Protein AF-V9G4K0-F1 (afdb_monomer_lite)

Structure (mmCIF, N/CA/C/O backbone):
data_AF-V9G4K0-F1
#
_entry.id   AF-V9G4K0-F1
#
loop_
_atom_site.group_PDB
_atom_site.id
_atom_site.type_symbol
_atom_site.label_atom_id
_atom_site.label_alt_id
_atom_site.label_comp_id
_atom_site.label_asym_id
_atom_site.label_entity_id
_atom_site.label_seq_id
_atom_site.pdbx_PDB_ins_code
_atom_site.Cartn_x
_atom_site.Cartn_y
_atom_site.Cartn_z
_atom_site.occupancy
_atom_site.B_iso_or_equiv
_atom_site.auth_seq_id
_atom_site.auth_comp_id
_atom_site.auth_asym_id
_atom_site.auth_atom_id
_atom_site.pdbx_PDB_model_num
ATOM 1 N N . MET A 1 1 ? -1.835 7.705 0.540 1.00 50.53 1 MET A N 1
ATOM 2 C CA . MET A 1 1 ? -1.507 6.498 1.331 1.00 50.53 1 MET A CA 1
ATOM 3 C C . MET A 1 1 ? -0.478 6.740 2.431 1.00 50.53 1 MET A C 1
ATOM 5 O O . MET A 1 1 ? -0.537 6.027 3.417 1.00 50.53 1 MET A O 1
ATOM 9 N N . GLY A 1 2 ? 0.452 7.703 2.314 1.00 65.56 2 GLY A N 1
ATOM 10 C CA . GLY A 1 2 ? 1.437 7.946 3.380 1.00 65.56 2 GLY A CA 1
ATOM 11 C C . GLY A 1 2 ? 0.798 8.365 4.707 1.00 65.56 2 GLY A C 1
ATOM 12 O O . GLY A 1 2 ? 1.028 7.710 5.714 1.00 65.56 2 GLY A O 1
ATOM 13 N N . LEU A 1 3 ? -0.050 9.402 4.692 1.00 72.81 3 LEU A N 1
ATOM 14 C CA . LEU A 1 3 ? -0.612 9.992 5.911 1.00 72.81 3 LEU A CA 1
ATOM 15 C C . LEU A 1 3 ? -1.407 8.986 6.759 1.00 72.81 3 LEU A C 1
ATOM 17 O O . LEU A 1 3 ? -1.132 8.885 7.942 1.00 72.81 3 LEU A O 1
ATOM 21 N N . ASP A 1 4 ? -2.308 8.194 6.173 1.00 84.94 4 ASP A N 1
ATOM 22 C CA . ASP A 1 4 ? -3.138 7.233 6.925 1.00 84.94 4 ASP A CA 1
ATOM 23 C C . ASP A 1 4 ? -2.299 6.121 7.576 1.00 84.94 4 ASP A C 1
ATOM 25 O O . ASP A 1 4 ? -2.565 5.714 8.704 1.00 84.94 4 ASP A O 1
ATOM 29 N N . ASN A 1 5 ? -1.221 5.686 6.911 1.00 82.88 5 ASN A N 1
ATOM 30 C CA . ASN A 1 5 ? -0.254 4.743 7.482 1.00 82.88 5 ASN A CA 1
ATOM 31 C C . ASN A 1 5 ? 0.578 5.383 8.606 1.00 82.88 5 ASN A C 1
ATOM 33 O O . ASN A 1 5 ? 0.876 4.726 9.602 1.00 82.88 5 ASN A O 1
ATOM 37 N N . VAL A 1 6 ? 0.935 6.667 8.480 1.00 80.88 6 VAL A N 1
ATOM 38 C CA . VAL A 1 6 ? 1.591 7.422 9.562 1.00 80.88 6 VAL A CA 1
ATOM 39 C C . VAL A 1 6 ? 0.634 7.634 10.736 1.00 80.88 6 VAL A C 1
ATOM 41 O O . VAL A 1 6 ? 1.041 7.470 11.883 1.00 80.88 6 VAL A O 1
ATOM 44 N N . ILE A 1 7 ? -0.641 7.928 10.471 1.00 82.88 7 ILE A N 1
ATOM 45 C CA . ILE A 1 7 ? -1.695 8.075 11.482 1.00 82.88 7 ILE A CA 1
ATOM 46 C C . ILE A 1 7 ? -1.950 6.736 12.182 1.00 82.88 7 ILE A C 1
ATOM 48 O O . ILE A 1 7 ? -2.122 6.725 13.396 1.00 82.88 7 ILE A O 1
ATOM 52 N N . ALA A 1 8 ? -1.894 5.605 11.474 1.00 83.62 8 ALA A N 1
ATOM 53 C CA . ALA A 1 8 ? -1.986 4.277 12.082 1.00 83.62 8 ALA A CA 1
ATOM 54 C C . ALA A 1 8 ? -0.824 4.005 13.055 1.00 83.62 8 ALA A C 1
ATOM 56 O O . ALA A 1 8 ? -1.053 3.565 14.183 1.00 83.62 8 ALA A O 1
ATOM 57 N N . VAL A 1 9 ? 0.415 4.333 12.663 1.00 84.12 9 VAL A N 1
ATOM 58 C CA . VAL A 1 9 ? 1.588 4.246 13.555 1.00 84.12 9 VAL A CA 1
ATOM 59 C C . VAL A 1 9 ? 1.444 5.208 14.742 1.00 84.12 9 VAL A C 1
ATOM 61 O O . VAL A 1 9 ? 1.745 4.838 15.878 1.00 84.12 9 VAL A O 1
ATOM 64 N N . ALA A 1 10 ? 0.917 6.413 14.510 1.00 86.12 10 ALA A N 1
ATOM 65 C CA . ALA A 1 10 ? 0.647 7.390 15.560 1.00 86.12 10 ALA A CA 1
ATOM 66 C C . ALA A 1 10 ? -0.433 6.921 16.553 1.00 86.12 10 ALA A C 1
ATOM 68 O O . ALA A 1 10 ? -0.275 7.079 17.765 1.00 86.12 10 ALA A O 1
ATOM 69 N N . GLY A 1 11 ? -1.498 6.293 16.054 1.00 84.12 11 GLY A N 1
ATOM 70 C CA . GLY A 1 11 ? -2.576 5.716 16.856 1.00 84.12 11 GLY A CA 1
ATOM 71 C C . GLY A 1 11 ? -2.118 4.513 17.683 1.00 84.12 11 GLY A C 1
ATOM 72 O O . GLY A 1 11 ? -2.492 4.389 18.851 1.00 84.12 11 GLY A O 1
ATOM 73 N N . ALA A 1 12 ? -1.242 3.669 17.130 1.00 85.19 12 ALA A N 1
ATOM 74 C CA . ALA A 1 12 ? -0.659 2.533 17.846 1.00 85.19 12 ALA A CA 1
ATOM 75 C C . ALA A 1 12 ? 0.221 2.962 19.038 1.00 85.19 12 ALA A C 1
ATOM 77 O O . ALA A 1 12 ? 0.308 2.248 20.037 1.00 85.19 12 ALA A O 1
ATOM 78 N N . ALA A 1 13 ? 0.834 4.146 18.968 1.00 86.00 13 ALA A N 1
ATOM 79 C CA . ALA A 1 13 ? 1.752 4.666 19.980 1.00 86.00 13 ALA A CA 1
ATOM 80 C C . ALA A 1 13 ? 1.080 5.312 21.214 1.00 86.00 13 ALA A C 1
ATOM 82 O O . ALA A 1 13 ? 1.789 5.841 22.072 1.00 86.00 13 ALA A O 1
ATOM 83 N N . LYS A 1 14 ? -0.261 5.290 21.322 1.00 79.81 14 LYS A N 1
ATOM 84 C CA . LYS A 1 14 ? -1.045 5.723 22.504 1.00 79.81 14 LYS A CA 1
ATOM 85 C C . LYS A 1 14 ? -0.543 7.028 23.159 1.00 79.81 14 LYS A C 1
ATOM 87 O O . LYS A 1 14 ? -0.247 7.052 24.350 1.00 79.81 14 LYS A O 1
ATOM 92 N N . HIS A 1 15 ? -0.461 8.114 22.384 1.00 75.25 15 HIS A N 1
ATOM 93 C CA . HIS A 1 15 ? -0.054 9.464 22.831 1.00 75.25 15 HIS A CA 1
ATOM 94 C C . HIS A 1 15 ? 1.447 9.660 23.147 1.00 75.25 15 HIS A C 1
ATOM 96 O O . HIS A 1 15 ? 1.866 10.765 23.488 1.00 75.25 15 HIS A O 1
ATOM 102 N N . ASN A 1 16 ? 2.293 8.638 22.982 1.00 85.25 16 ASN A N 1
ATOM 103 C CA . ASN A 1 16 ? 3.737 8.783 23.149 1.00 85.25 16 ASN A CA 1
ATOM 104 C C . ASN A 1 16 ? 4.401 9.239 21.837 1.00 85.25 16 ASN A C 1
ATOM 106 O O . ASN A 1 16 ? 4.747 8.426 20.977 1.00 85.25 16 ASN A O 1
ATOM 110 N N . ILE A 1 17 ? 4.608 10.553 21.701 1.00 85.81 17 ILE A N 1
ATOM 111 C CA . ILE A 1 17 ? 5.217 11.187 20.516 1.00 85.81 17 ILE A CA 1
ATOM 112 C C . ILE A 1 17 ? 6.602 10.609 20.179 1.00 85.81 17 ILE A C 1
ATOM 114 O O . ILE A 1 17 ? 6.969 10.534 19.003 1.00 85.81 17 ILE A O 1
ATOM 118 N N . LEU A 1 18 ? 7.356 10.143 21.178 1.00 90.31 18 LEU A N 1
ATOM 119 C CA . LEU A 1 18 ? 8.680 9.559 20.971 1.00 90.31 18 LEU A CA 1
ATOM 120 C C . LEU A 1 18 ? 8.596 8.225 20.208 1.00 90.31 18 LEU A C 1
ATOM 122 O O . LEU A 1 18 ? 9.385 7.993 19.293 1.00 90.31 18 LEU A O 1
ATOM 126 N N . LEU A 1 19 ? 7.591 7.393 20.509 1.00 88.44 19 LEU A N 1
ATOM 127 C CA . LEU A 1 19 ? 7.339 6.139 19.787 1.00 88.44 19 LEU A CA 1
ATOM 128 C C . LEU A 1 19 ? 6.863 6.383 18.348 1.00 88.44 19 LEU A C 1
ATOM 130 O O . LEU A 1 19 ? 7.316 5.693 17.435 1.00 88.44 19 LEU A O 1
ATOM 134 N N . VAL A 1 20 ? 6.005 7.387 18.126 1.00 88.50 20 VAL A N 1
ATOM 135 C CA . VAL A 1 20 ? 5.561 7.779 16.773 1.00 88.50 20 VAL A CA 1
ATOM 136 C C . VAL A 1 20 ? 6.741 8.225 15.924 1.00 88.50 20 VAL A C 1
ATOM 138 O O . VAL A 1 20 ? 6.908 7.774 14.792 1.00 88.50 20 VAL A O 1
ATOM 141 N N . THR A 1 21 ? 7.571 9.101 16.490 1.00 89.62 21 THR A N 1
ATOM 142 C CA . THR A 1 21 ? 8.711 9.691 15.787 1.00 89.62 21 THR A CA 1
ATOM 143 C C . THR A 1 21 ? 9.723 8.618 15.414 1.00 89.62 21 THR A C 1
ATOM 145 O O . THR A 1 21 ? 10.126 8.561 14.257 1.00 89.62 21 THR A O 1
ATOM 148 N N . LEU A 1 22 ? 10.077 7.716 16.336 1.00 91.81 22 LEU A N 1
ATOM 149 C CA . LEU A 1 22 ? 10.969 6.591 16.032 1.00 91.81 22 LEU A CA 1
ATOM 150 C C . LEU A 1 22 ? 10.377 5.641 14.985 1.00 91.81 22 LEU A C 1
ATOM 152 O O . LEU A 1 22 ? 11.074 5.261 14.044 1.00 91.81 22 LEU A O 1
ATOM 156 N N . GLY A 1 23 ? 9.095 5.290 15.113 1.00 89.00 23 GLY A N 1
ATOM 157 C CA . GLY A 1 23 ? 8.411 4.423 14.154 1.00 89.00 23 GLY A CA 1
ATOM 158 C C . GLY A 1 23 ? 8.420 5.004 12.740 1.00 89.00 23 GLY A C 1
ATOM 159 O O . GLY A 1 23 ? 8.730 4.298 11.780 1.00 89.00 23 GLY A O 1
ATOM 160 N N . LEU A 1 24 ? 8.156 6.305 12.606 1.00 88.62 24 LEU A N 1
ATOM 161 C CA . LEU A 1 24 ? 8.192 6.995 11.319 1.00 88.62 24 LEU A CA 1
ATOM 162 C C . LEU A 1 24 ? 9.617 7.133 10.771 1.00 88.62 24 LEU A C 1
ATOM 164 O O . LEU A 1 24 ? 9.845 6.863 9.590 1.00 88.62 24 LEU A O 1
ATOM 168 N N . LEU A 1 25 ? 10.566 7.517 11.631 1.00 91.62 25 LEU A N 1
ATOM 169 C CA . LEU A 1 25 ? 11.974 7.711 11.278 1.00 91.62 25 LEU A CA 1
ATOM 170 C C . LEU A 1 25 ? 12.587 6.430 10.703 1.00 91.62 25 LEU A C 1
ATOM 172 O O . LEU A 1 25 ? 13.372 6.501 9.766 1.00 91.62 25 LEU A O 1
ATOM 176 N N . ILE A 1 26 ? 12.212 5.267 11.241 1.00 91.69 26 ILE A N 1
ATOM 177 C CA . ILE A 1 26 ? 12.696 3.963 10.773 1.00 91.69 26 ILE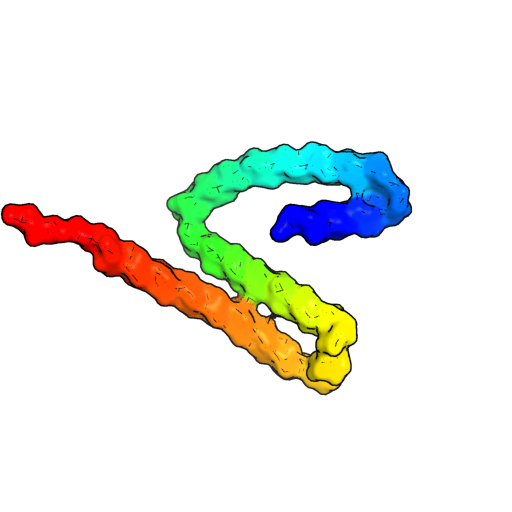 A CA 1
ATOM 178 C C . ILE A 1 26 ? 11.891 3.472 9.559 1.00 91.69 26 ILE A C 1
ATOM 180 O O . ILE A 1 26 ? 12.464 2.916 8.623 1.00 91.69 26 ILE A O 1
ATOM 184 N N . SER A 1 27 ? 10.574 3.693 9.533 1.00 89.44 27 SER A N 1
ATOM 185 C CA . SER A 1 27 ? 9.693 3.202 8.463 1.00 89.44 27 SER A CA 1
ATOM 186 C C . SER A 1 27 ? 9.972 3.856 7.105 1.00 89.44 27 SER A C 1
ATOM 188 O O . SER A 1 27 ? 10.077 3.159 6.093 1.00 89.44 27 SER A O 1
ATOM 190 N N . VAL A 1 28 ? 10.150 5.183 7.060 1.00 90.19 28 VAL A N 1
ATOM 191 C CA . VAL A 1 28 ? 10.323 5.915 5.791 1.00 90.19 28 VAL A CA 1
ATOM 192 C C . VAL A 1 28 ? 11.556 5.439 5.005 1.00 90.19 28 VAL A C 1
ATOM 194 O O . VAL A 1 28 ? 11.390 5.079 3.837 1.00 90.19 28 VAL A O 1
ATOM 197 N N . PRO A 1 29 ? 12.768 5.350 5.590 1.00 90.31 29 PRO A N 1
ATOM 198 C CA . PRO A 1 29 ? 13.942 4.847 4.879 1.00 90.31 29 PRO A CA 1
ATOM 199 C C . PRO A 1 29 ? 13.766 3.412 4.382 1.00 90.31 29 PRO A C 1
ATOM 201 O O . PRO A 1 29 ? 14.121 3.110 3.243 1.00 90.31 29 PRO A O 1
ATOM 204 N N . ILE A 1 30 ? 13.160 2.539 5.197 1.00 92.31 30 ILE A N 1
ATOM 205 C CA . ILE A 1 30 ? 12.892 1.147 4.816 1.00 92.31 30 ILE A CA 1
ATOM 206 C C . ILE A 1 30 ? 11.988 1.088 3.585 1.00 92.31 30 ILE A C 1
ATOM 208 O O . ILE A 1 30 ? 12.286 0.343 2.654 1.00 92.31 30 ILE A O 1
ATOM 212 N N . VAL A 1 31 ? 10.912 1.878 3.537 1.00 89.81 31 VAL A N 1
ATOM 213 C CA . VAL A 1 31 ? 10.002 1.907 2.381 1.00 89.81 31 VAL A CA 1
ATOM 214 C C . VAL A 1 31 ? 10.698 2.482 1.146 1.00 89.81 31 VAL A C 1
ATOM 216 O O . VAL A 1 31 ? 10.566 1.925 0.054 1.00 89.81 31 VAL A O 1
ATOM 219 N N . VAL A 1 32 ? 11.477 3.556 1.305 1.00 90.56 32 VAL A N 1
ATOM 220 C CA . VAL A 1 32 ? 12.211 4.189 0.198 1.00 90.56 32 VAL A CA 1
ATOM 221 C C . VAL A 1 32 ? 13.225 3.214 -0.407 1.00 90.56 32 VAL A C 1
ATOM 223 O O . VAL A 1 32 ? 13.194 2.972 -1.617 1.00 90.56 32 VAL A O 1
ATOM 226 N N . TRP A 1 33 ? 14.068 2.576 0.407 1.00 93.62 33 TRP A N 1
ATOM 227 C CA . TRP A 1 33 ? 15.034 1.586 -0.082 1.00 93.62 33 TRP A CA 1
ATOM 228 C C . TRP A 1 33 ? 14.361 0.298 -0.563 1.00 93.62 33 TRP A C 1
ATOM 230 O O . TRP A 1 33 ? 14.710 -0.226 -1.625 1.00 93.62 33 TRP A O 1
ATOM 240 N N . GLY A 1 34 ? 13.349 -0.176 0.163 1.00 93.38 34 GLY A N 1
ATOM 241 C CA . GLY A 1 34 ? 12.565 -1.361 -0.173 1.00 93.38 34 GLY A CA 1
ATOM 242 C C . GLY A 1 34 ? 11.853 -1.238 -1.518 1.00 93.38 34 GLY A C 1
ATOM 243 O O . GLY A 1 34 ? 11.783 -2.218 -2.259 1.00 93.38 34 GLY A O 1
ATOM 244 N N . SER A 1 35 ? 11.415 -0.033 -1.900 1.00 90.88 35 SER A N 1
ATOM 245 C CA . SER A 1 35 ? 10.805 0.211 -3.212 1.00 90.88 35 SER A CA 1
ATOM 246 C C . SER A 1 35 ? 11.749 -0.138 -4.370 1.00 90.88 35 SER A C 1
ATOM 248 O O . SER A 1 35 ? 11.318 -0.740 -5.350 1.00 90.88 35 SER A O 1
ATOM 250 N N . THR A 1 36 ? 13.054 0.124 -4.231 1.00 92.69 36 THR A N 1
ATOM 251 C CA . THR A 1 36 ? 14.060 -0.224 -5.251 1.00 92.69 36 THR A CA 1
ATOM 252 C C . THR A 1 36 ? 14.167 -1.740 -5.430 1.00 92.69 36 THR A C 1
ATOM 254 O O . THR A 1 36 ? 14.249 -2.237 -6.557 1.00 92.69 36 THR A O 1
ATOM 257 N N . LEU A 1 37 ? 14.137 -2.494 -4.325 1.00 93.50 37 LEU A N 1
ATOM 258 C CA . LEU A 1 37 ? 14.113 -3.957 -4.359 1.00 93.50 37 LEU A CA 1
ATOM 259 C C . LEU A 1 37 ? 12.809 -4.471 -4.982 1.00 93.50 37 LEU A C 1
ATOM 261 O O . LEU A 1 37 ? 12.837 -5.362 -5.831 1.00 93.50 37 LEU A O 1
ATOM 265 N N . PHE A 1 38 ? 11.679 -3.872 -4.609 1.00 91.88 38 PHE A N 1
ATOM 266 C CA . PHE A 1 38 ? 10.363 -4.232 -5.127 1.00 91.88 38 PHE A CA 1
ATOM 267 C C . PHE A 1 38 ? 10.245 -3.988 -6.639 1.00 91.88 38 PHE A C 1
ATOM 269 O O . PHE A 1 38 ? 9.734 -4.842 -7.360 1.00 91.88 38 PHE A O 1
ATOM 276 N N . ILE A 1 39 ? 10.799 -2.883 -7.148 1.00 93.31 39 ILE A N 1
ATOM 277 C CA . ILE A 1 39 ? 10.861 -2.589 -8.588 1.00 93.31 39 ILE A CA 1
ATOM 278 C C . ILE A 1 39 ? 11.664 -3.665 -9.326 1.00 93.31 39 ILE A C 1
ATOM 280 O O . ILE A 1 39 ? 11.207 -4.183 -10.346 1.00 93.31 39 ILE A O 1
ATOM 284 N N . LYS A 1 40 ? 12.834 -4.059 -8.801 1.00 93.44 40 LYS A N 1
ATOM 285 C CA . LYS A 1 40 ? 13.624 -5.158 -9.388 1.00 93.44 40 LYS A CA 1
ATOM 286 C C . LYS A 1 40 ? 12.836 -6.469 -9.414 1.00 93.44 40 LYS A C 1
ATOM 288 O O . LYS A 1 40 ? 12.914 -7.207 -10.396 1.00 93.44 40 LYS A O 1
ATOM 293 N N . LEU A 1 41 ? 12.066 -6.744 -8.362 1.00 93.69 41 LEU A N 1
ATOM 294 C CA . LEU A 1 41 ? 11.243 -7.945 -8.268 1.00 93.69 41 LEU A CA 1
ATOM 295 C C . LEU A 1 41 ? 10.098 -7.936 -9.287 1.00 93.69 41 LEU A C 1
ATOM 297 O O . LEU A 1 41 ? 9.911 -8.928 -9.986 1.00 93.69 41 LEU A O 1
ATOM 301 N N . ILE A 1 42 ? 9.391 -6.813 -9.430 1.00 93.56 42 ILE A N 1
ATOM 302 C CA . ILE A 1 42 ? 8.341 -6.633 -10.441 1.00 93.56 42 ILE A CA 1
ATOM 303 C C . ILE A 1 42 ? 8.891 -6.800 -11.859 1.00 93.56 42 ILE A C 1
ATOM 305 O O . ILE A 1 42 ? 8.254 -7.455 -12.682 1.00 93.56 42 ILE A O 1
ATOM 309 N N . ASN A 1 43 ? 10.077 -6.256 -12.143 1.00 92.12 43 ASN A N 1
ATOM 310 C CA . ASN A 1 43 ? 10.697 -6.389 -13.462 1.00 92.12 43 ASN A CA 1
ATOM 311 C C . ASN A 1 43 ? 10.998 -7.853 -13.807 1.00 92.12 43 ASN A C 1
ATOM 313 O O . ASN A 1 43 ? 10.901 -8.244 -14.968 1.00 92.12 43 ASN A O 1
ATOM 317 N N . ARG A 1 44 ? 11.336 -8.675 -12.805 1.00 93.06 44 ARG A N 1
ATOM 318 C CA . ARG A 1 44 ? 11.575 -10.111 -12.997 1.00 93.06 44 ARG A CA 1
ATOM 319 C C . ARG A 1 44 ? 10.287 -10.939 -12.998 1.00 93.06 44 ARG A C 1
ATOM 321 O O . ARG A 1 44 ? 10.203 -11.927 -13.722 1.00 93.06 44 ARG A O 1
ATOM 328 N N . PHE A 1 45 ? 9.291 -10.541 -12.212 1.00 94.69 45 PHE A N 1
ATOM 329 C CA . PHE A 1 45 ? 8.030 -11.256 -12.017 1.00 94.69 45 PHE A CA 1
ATOM 330 C C . PHE A 1 45 ? 6.831 -10.299 -12.137 1.00 94.69 45 PHE A C 1
ATOM 332 O O . PHE A 1 45 ? 6.207 -9.936 -11.136 1.00 94.69 45 PHE A O 1
ATOM 339 N N . PRO A 1 46 ? 6.446 -9.910 -13.364 1.00 87.38 46 PRO A N 1
ATOM 340 C CA . PRO A 1 46 ? 5.393 -8.916 -13.586 1.00 87.38 46 PRO A CA 1
ATOM 341 C C . PRO A 1 46 ? 4.002 -9.378 -13.126 1.00 87.38 46 PRO A C 1
ATOM 343 O O . PRO A 1 46 ? 3.116 -8.551 -12.915 1.00 87.38 46 PRO A O 1
ATOM 346 N N . TRP A 1 47 ? 3.793 -10.684 -12.926 1.00 89.56 47 TRP A N 1
ATOM 347 C CA . TRP A 1 47 ? 2.538 -11.218 -12.391 1.00 89.56 47 TRP A CA 1
ATOM 348 C C . TRP A 1 47 ? 2.246 -10.733 -10.957 1.00 89.56 47 TRP A C 1
ATOM 350 O O . TRP A 1 47 ? 1.080 -10.632 -10.573 1.00 89.56 47 TRP A O 1
ATOM 360 N N . ILE A 1 48 ? 3.280 -10.345 -10.197 1.00 91.88 48 ILE A N 1
ATOM 361 C CA . ILE A 1 48 ? 3.154 -9.808 -8.833 1.00 91.88 48 ILE A CA 1
ATOM 362 C C . ILE A 1 48 ? 2.311 -8.528 -8.809 1.00 91.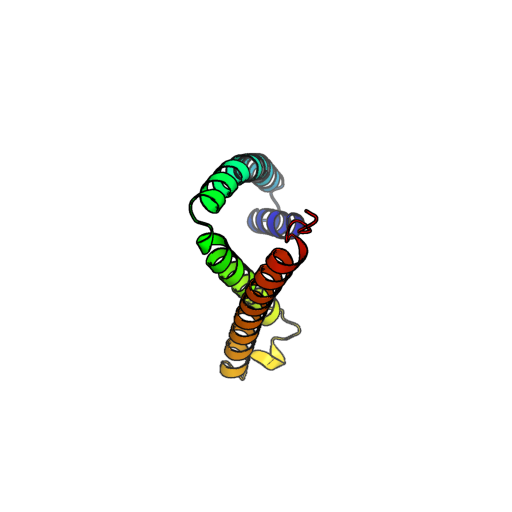88 48 ILE A C 1
ATOM 364 O O . ILE A 1 48 ? 1.620 -8.281 -7.825 1.00 91.88 48 ILE A O 1
ATOM 368 N N . ILE A 1 49 ? 2.286 -7.739 -9.891 1.00 90.94 49 ILE A N 1
ATOM 369 C CA . ILE A 1 49 ? 1.447 -6.532 -9.975 1.00 90.94 49 ILE A CA 1
ATOM 370 C C . ILE A 1 49 ? -0.042 -6.887 -9.854 1.00 90.94 49 ILE A C 1
ATOM 372 O O . ILE A 1 49 ? -0.799 -6.171 -9.197 1.00 90.94 49 ILE A O 1
ATOM 376 N N . TYR A 1 50 ? -0.478 -7.998 -10.453 1.00 90.94 50 TYR A N 1
ATOM 377 C CA . TYR A 1 50 ? -1.877 -8.428 -10.374 1.00 90.94 50 TYR A CA 1
ATOM 378 C C . TYR A 1 50 ? -2.239 -8.874 -8.958 1.00 90.94 50 TYR A C 1
ATOM 380 O O . TYR A 1 50 ? -3.278 -8.485 -8.438 1.00 90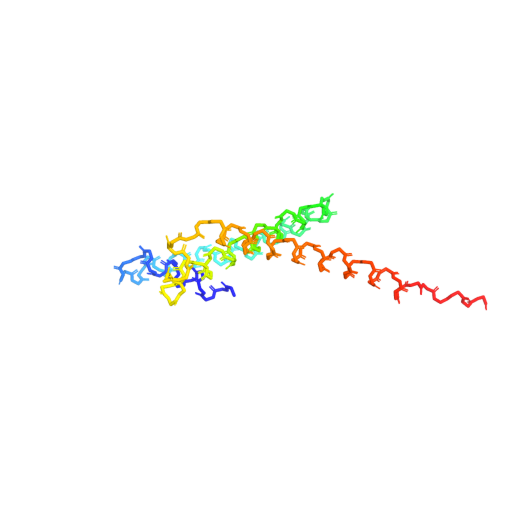.94 50 TYR A O 1
ATOM 388 N N . VAL A 1 51 ? -1.351 -9.614 -8.294 1.00 94.00 51 VAL A N 1
ATOM 389 C CA . VAL A 1 51 ? -1.572 -10.026 -6.900 1.00 94.00 51 VAL A CA 1
ATOM 390 C C . VAL A 1 51 ? -1.553 -8.819 -5.963 1.00 94.00 51 VAL A C 1
ATOM 392 O O . VAL A 1 51 ? -2.463 -8.653 -5.158 1.00 94.00 51 VAL A O 1
ATOM 395 N N . GLY A 1 52 ? -0.567 -7.932 -6.107 1.00 93.44 52 GLY A N 1
ATOM 396 C CA . GLY A 1 52 ? -0.460 -6.718 -5.301 1.00 93.44 52 GLY A CA 1
ATOM 397 C C . GLY A 1 52 ? -1.673 -5.803 -5.458 1.00 93.44 52 GLY A C 1
ATOM 398 O O . GLY A 1 52 ? -2.210 -5.322 -4.466 1.00 93.44 52 GLY A O 1
ATOM 399 N N . SER A 1 53 ? -2.164 -5.608 -6.685 1.00 93.31 53 SER A N 1
ATOM 400 C CA . SER A 1 53 ? -3.377 -4.815 -6.926 1.00 93.31 53 SER A CA 1
ATOM 401 C C . SER A 1 53 ? -4.644 -5.473 -6.378 1.00 93.31 53 SER A C 1
ATOM 403 O O . SER A 1 53 ? -5.488 -4.759 -5.842 1.00 93.31 53 SER A O 1
ATOM 405 N N . ALA A 1 54 ? -4.763 -6.805 -6.426 1.00 94.06 54 ALA A N 1
ATOM 406 C CA . ALA A 1 54 ? -5.870 -7.517 -5.787 1.00 94.06 54 ALA A CA 1
ATOM 407 C C . ALA A 1 54 ? -5.869 -7.324 -4.262 1.00 94.06 54 ALA A C 1
ATOM 409 O O . ALA A 1 54 ? -6.911 -7.021 -3.686 1.00 94.06 54 ALA A O 1
ATOM 410 N N . VAL A 1 55 ? -4.701 -7.430 -3.618 1.00 94.75 55 VAL A N 1
ATOM 411 C CA . VAL A 1 55 ? -4.557 -7.186 -2.173 1.00 94.75 55 VAL A CA 1
ATOM 412 C C . VAL A 1 55 ? -4.890 -5.732 -1.829 1.00 94.75 55 VAL A C 1
ATOM 414 O O . VAL A 1 55 ? -5.654 -5.493 -0.902 1.00 94.75 55 VAL A O 1
ATOM 417 N N . LEU A 1 56 ? -4.395 -4.757 -2.599 1.00 92.94 56 LEU A N 1
ATOM 418 C CA . LEU A 1 56 ? -4.716 -3.340 -2.382 1.00 92.94 56 LEU A CA 1
ATOM 419 C C . LEU A 1 56 ? -6.214 -3.047 -2.554 1.00 92.94 56 LEU A C 1
ATOM 421 O O . LEU A 1 56 ? -6.785 -2.304 -1.757 1.00 92.94 56 LEU A O 1
ATOM 425 N N . ALA A 1 57 ? -6.855 -3.639 -3.566 1.00 94.69 57 ALA A N 1
ATOM 426 C CA . ALA A 1 57 ? -8.294 -3.521 -3.790 1.00 94.69 57 ALA A CA 1
ATOM 427 C C . ALA A 1 57 ? -9.095 -4.136 -2.634 1.00 94.69 57 ALA A C 1
ATOM 429 O O . ALA A 1 57 ? -10.042 -3.515 -2.149 1.00 94.69 57 ALA A O 1
ATOM 430 N N . TYR A 1 58 ? -8.675 -5.309 -2.147 1.00 94.12 58 TYR A N 1
ATOM 431 C CA . TYR A 1 58 ? -9.252 -5.938 -0.962 1.00 94.12 58 TYR A CA 1
ATOM 432 C C . TYR A 1 58 ? -9.148 -5.016 0.254 1.00 94.12 58 TYR A C 1
ATOM 434 O O . TYR A 1 58 ? -10.175 -4.682 0.837 1.00 94.12 58 TYR A O 1
ATOM 442 N N . THR A 1 59 ? -7.949 -4.533 0.590 1.00 91.31 59 THR A N 1
ATOM 443 C CA . THR A 1 59 ? -7.742 -3.650 1.748 1.00 91.31 59 THR A CA 1
ATOM 444 C C . THR A 1 59 ? -8.598 -2.390 1.651 1.00 91.31 59 THR A C 1
ATOM 446 O O . THR A 1 59 ? -9.288 -2.055 2.609 1.00 91.31 59 THR A O 1
ATOM 449 N N . ALA A 1 60 ? -8.623 -1.728 0.490 1.00 91.69 60 ALA A N 1
ATOM 450 C CA . ALA A 1 60 ? -9.433 -0.528 0.286 1.00 91.69 60 ALA A CA 1
ATOM 451 C C . ALA A 1 60 ? -10.935 -0.808 0.458 1.00 91.69 60 ALA A C 1
ATOM 453 O O . ALA A 1 60 ? -11.622 -0.083 1.171 1.00 91.69 60 ALA A O 1
ATOM 454 N N . SER A 1 61 ? -11.444 -1.882 -0.152 1.00 90.75 61 SER A N 1
ATOM 455 C CA . SER A 1 61 ? -12.851 -2.269 0.002 1.00 90.75 61 SER A CA 1
ATOM 456 C C . SER A 1 61 ? -13.196 -2.684 1.436 1.00 90.75 61 SER A C 1
ATOM 458 O O . SER A 1 61 ? -14.263 -2.313 1.916 1.00 90.75 61 SER A O 1
ATOM 460 N N . SER A 1 62 ? -12.289 -3.359 2.155 1.00 86.88 62 SER A N 1
ATOM 461 C CA . SER A 1 62 ? -12.483 -3.712 3.569 1.00 86.88 62 SER A CA 1
ATOM 462 C C . SER A 1 62 ? -12.597 -2.458 4.430 1.00 86.88 62 SER A C 1
ATOM 464 O O . SER A 1 62 ? -13.557 -2.345 5.187 1.00 86.88 62 SER A O 1
ATOM 466 N N . MET A 1 63 ? -11.701 -1.479 4.236 1.00 87.81 63 MET A N 1
ATOM 467 C CA . MET A 1 63 ? -11.741 -0.196 4.951 1.00 87.81 63 MET A CA 1
ATOM 468 C C . MET A 1 63 ? -13.062 0.548 4.720 1.00 87.81 63 MET A C 1
ATOM 470 O O . MET A 1 63 ? -13.661 1.021 5.677 1.00 87.81 63 MET A O 1
ATOM 474 N N . ILE A 1 64 ? -13.571 0.565 3.481 1.00 86.94 64 ILE A N 1
ATOM 475 C CA . ILE A 1 64 ? -14.876 1.169 3.160 1.00 86.94 64 ILE A CA 1
ATOM 476 C C . ILE A 1 64 ? -16.021 0.430 3.869 1.00 86.94 64 ILE A C 1
ATOM 478 O O . ILE A 1 64 ? -16.927 1.057 4.412 1.00 86.94 64 ILE A O 1
ATOM 482 N N . THR A 1 65 ? -16.000 -0.907 3.873 1.00 83.50 65 THR A N 1
ATOM 483 C CA . THR A 1 65 ? -17.074 -1.708 4.493 1.00 83.50 65 THR A CA 1
ATOM 484 C C . THR A 1 65 ? -17.050 -1.700 6.022 1.00 83.50 65 THR A C 1
ATOM 486 O O . THR A 1 65 ? -18.055 -2.032 6.644 1.00 83.50 65 THR A O 1
ATOM 489 N N . GLU A 1 66 ? -15.912 -1.365 6.629 1.00 80.00 66 GLU A N 1
ATOM 490 C CA . GLU A 1 66 ? -15.727 -1.261 8.084 1.00 80.00 66 GLU A CA 1
ATOM 491 C C . GLU A 1 66 ? -16.026 0.147 8.620 1.00 80.00 66 GLU A C 1
ATOM 493 O O . GLU A 1 66 ? -16.089 0.365 9.832 1.00 80.00 66 GLU A O 1
ATOM 498 N N . GLU A 1 67 ? -16.247 1.111 7.730 1.00 83.12 67 GLU A N 1
ATOM 499 C CA . GLU A 1 67 ? -16.577 2.479 8.089 1.00 83.12 67 GLU A CA 1
ATOM 500 C C . GLU A 1 67 ? -17.966 2.545 8.755 1.00 83.12 67 GLU A C 1
ATOM 502 O O . GLU A 1 67 ? -18.983 2.139 8.185 1.00 83.12 67 GLU A O 1
ATOM 507 N N . LYS A 1 68 ? -18.032 3.098 9.976 1.00 66.19 68 LYS A N 1
ATOM 508 C CA . LYS A 1 68 ? -19.243 3.117 10.828 1.00 66.19 68 LYS A CA 1
ATOM 509 C C . LYS A 1 68 ? -20.485 3.723 10.165 1.00 66.19 68 LYS A C 1
ATOM 511 O O . LYS A 1 68 ? -21.599 3.388 10.549 1.00 66.19 68 LYS A O 1
ATOM 516 N N . HIS A 1 69 ? -20.307 4.604 9.183 1.00 64.62 69 HIS A N 1
ATOM 517 C CA . HIS A 1 69 ? -21.410 5.206 8.427 1.00 64.62 69 HIS A CA 1
ATOM 518 C C . HIS A 1 69 ? -22.139 4.201 7.519 1.00 64.62 69 HIS A C 1
ATOM 520 O O . HIS A 1 69 ? -23.319 4.380 7.227 1.00 64.62 69 HIS A O 1
ATOM 526 N N . PHE A 1 70 ? -21.460 3.129 7.109 1.00 63.91 70 PHE A N 1
ATOM 527 C CA . PHE A 1 70 ? -22.018 2.064 6.278 1.00 63.91 70 PHE A CA 1
ATOM 528 C C . PHE A 1 70 ? -22.355 0.796 7.075 1.00 63.91 70 PHE A C 1
ATOM 530 O O . PHE A 1 70 ? -22.966 -0.123 6.529 1.00 63.91 70 PHE A O 1
ATOM 537 N N . ALA A 1 71 ? -22.032 0.761 8.373 1.00 60.25 71 ALA A N 1
ATOM 538 C CA . ALA A 1 71 ? -22.279 -0.381 9.251 1.00 60.25 71 ALA A CA 1
ATOM 539 C C . ALA A 1 71 ? -23.750 -0.845 9.219 1.00 60.25 71 ALA A C 1
ATOM 541 O O . ALA A 1 71 ? -24.009 -2.033 9.062 1.00 60.25 71 ALA A O 1
ATOM 542 N N . GLY A 1 72 ? -24.718 0.081 9.198 1.00 63.25 72 GLY A N 1
ATOM 543 C CA . GLY A 1 72 ? -26.147 -0.261 9.129 1.00 63.25 72 GLY A CA 1
ATOM 544 C C . GLY A 1 72 ? -26.601 -0.976 7.844 1.00 63.25 72 GLY A C 1
ATOM 545 O O . GLY A 1 72 ? -27.601 -1.687 7.873 1.00 63.25 72 GLY A O 1
ATOM 546 N N . TYR A 1 73 ? -25.873 -0.838 6.728 1.00 64.38 73 TYR A N 1
ATOM 547 C CA . TYR A 1 73 ? -26.165 -1.543 5.468 1.00 64.38 73 TYR A CA 1
ATOM 548 C C . TYR A 1 73 ? -25.452 -2.902 5.362 1.00 64.38 73 TYR A C 1
ATOM 550 O O . TYR A 1 73 ? -25.927 -3.791 4.653 1.00 64.38 73 TYR A O 1
ATOM 558 N N . PHE A 1 74 ? -24.320 -3.078 6.056 1.00 63.56 74 PHE A N 1
ATOM 559 C CA . PHE A 1 74 ? -23.470 -4.271 5.946 1.00 63.56 74 PHE A CA 1
ATOM 560 C C . PHE A 1 74 ? -23.577 -5.242 7.132 1.00 63.56 74 PHE A C 1
ATOM 562 O O . PHE A 1 74 ? -23.306 -6.429 6.948 1.00 63.56 74 PHE A O 1
ATOM 569 N N . GLU A 1 75 ? -24.002 -4.796 8.319 1.00 61.50 75 GLU A N 1
ATOM 570 C CA . GLU A 1 75 ? -24.082 -5.636 9.528 1.00 61.50 75 GLU A CA 1
ATOM 571 C C . GLU A 1 75 ? -25.132 -6.758 9.424 1.00 61.50 75 GLU A C 1
ATOM 573 O O . GLU A 1 75 ? -24.937 -7.829 9.993 1.00 61.50 75 GLU A O 1
ATOM 578 N N . GLY A 1 76 ? -26.208 -6.567 8.649 1.00 66.00 76 GLY A N 1
ATOM 579 C CA . GLY A 1 76 ? -27.257 -7.582 8.451 1.00 66.00 76 GLY A CA 1
ATOM 580 C C . GLY A 1 76 ? -27.049 -8.519 7.253 1.00 66.00 76 GLY A C 1
ATOM 581 O O . GLY A 1 76 ? -27.690 -9.568 7.166 1.00 66.00 76 GLY A O 1
ATOM 582 N N . HIS A 1 77 ? -26.160 -8.174 6.316 1.00 70.75 77 HIS A N 1
ATOM 583 C CA . HIS A 1 77 ? -26.046 -8.856 5.025 1.00 70.75 77 HIS A CA 1
ATOM 584 C C . HIS A 1 77 ? -24.586 -9.125 4.643 1.00 70.75 77 HIS A C 1
ATOM 586 O O . HIS A 1 77 ? -24.027 -8.509 3.734 1.00 70.75 77 HIS A O 1
ATOM 592 N N . LEU A 1 78 ? -23.994 -10.133 5.295 1.00 76.88 78 LEU A N 1
ATOM 593 C CA . LEU A 1 78 ? -22.653 -10.659 4.995 1.00 76.88 78 LEU A CA 1
ATOM 594 C C . LEU A 1 78 ? -22.435 -10.903 3.489 1.00 76.88 78 LEU A C 1
ATOM 596 O O . LEU A 1 78 ? -21.366 -10.604 2.963 1.00 76.88 78 LEU A O 1
ATOM 600 N N . ILE A 1 79 ? -23.465 -11.376 2.777 1.00 82.75 79 ILE A N 1
ATOM 601 C CA . ILE A 1 79 ? -23.420 -11.611 1.327 1.00 82.75 79 ILE A CA 1
ATOM 602 C C . ILE A 1 79 ? -23.104 -10.322 0.555 1.00 82.75 79 ILE A C 1
ATOM 604 O O . ILE A 1 79 ? -22.255 -10.345 -0.331 1.00 82.75 79 ILE A O 1
ATOM 608 N N . ILE A 1 80 ? -23.741 -9.199 0.900 1.00 82.88 80 ILE A N 1
ATOM 609 C CA . ILE A 1 80 ? -23.562 -7.914 0.204 1.00 82.88 80 ILE A CA 1
ATOM 610 C C . ILE A 1 80 ? -22.150 -7.374 0.442 1.00 82.88 80 ILE A C 1
ATOM 612 O O . ILE A 1 80 ? -21.516 -6.887 -0.495 1.00 82.88 80 ILE A O 1
ATOM 616 N N . LYS A 1 81 ? -21.620 -7.534 1.663 1.00 82.88 81 LYS A N 1
ATOM 617 C CA . LYS A 1 81 ? -20.235 -7.169 1.997 1.00 82.88 81 LYS A CA 1
ATOM 618 C C . LYS A 1 81 ? -19.234 -7.912 1.109 1.00 82.88 81 LYS A C 1
ATOM 620 O O . LYS A 1 81 ? -18.400 -7.282 0.460 1.00 82.88 81 LYS A O 1
ATOM 625 N N . TYR A 1 82 ? -19.332 -9.240 1.037 1.00 87.00 82 TYR A N 1
ATOM 626 C CA . TYR A 1 82 ? -18.412 -10.037 0.221 1.00 87.00 82 TYR A CA 1
ATOM 627 C C . TYR A 1 82 ? -18.599 -9.807 -1.282 1.00 87.00 82 TYR A C 1
ATOM 629 O O . TYR A 1 82 ? -17.605 -9.758 -2.006 1.00 87.00 82 TYR A O 1
ATOM 637 N N . LEU A 1 83 ? -19.836 -9.603 -1.754 1.00 89.44 83 LEU A N 1
ATOM 638 C CA . LEU A 1 83 ? -20.108 -9.249 -3.151 1.00 89.44 83 LEU A CA 1
ATOM 639 C C . LEU A 1 83 ? -19.468 -7.917 -3.536 1.00 89.44 83 LEU A C 1
ATOM 641 O O . LEU A 1 83 ? -18.869 -7.826 -4.603 1.00 89.44 83 LEU A O 1
ATOM 645 N N . PHE A 1 84 ? -19.559 -6.905 -2.673 1.00 89.44 84 PHE A N 1
ATOM 646 C CA . PHE A 1 84 ? -18.940 -5.604 -2.912 1.00 89.44 84 PHE A CA 1
ATOM 647 C C . PHE A 1 84 ? -17.414 -5.716 -2.997 1.00 89.44 84 PHE A C 1
ATOM 649 O O . PHE A 1 84 ? -16.818 -5.257 -3.970 1.00 89.44 84 PHE A O 1
ATOM 656 N N . ILE A 1 85 ? -16.785 -6.394 -2.031 1.00 90.19 85 ILE A N 1
ATOM 657 C CA . ILE A 1 85 ? -15.334 -6.639 -2.029 1.00 90.19 85 ILE A CA 1
ATOM 658 C C . ILE A 1 85 ? -14.910 -7.375 -3.309 1.00 90.19 85 ILE A C 1
ATOM 660 O O . ILE A 1 85 ? -13.984 -6.945 -4.001 1.00 90.19 85 ILE A O 1
ATOM 664 N N . ALA A 1 86 ? -15.616 -8.450 -3.670 1.00 92.19 86 ALA A N 1
ATOM 665 C CA . ALA A 1 86 ? -15.338 -9.211 -4.884 1.00 92.19 86 ALA A CA 1
ATOM 666 C C . ALA A 1 86 ? -15.507 -8.355 -6.150 1.00 92.19 86 ALA A C 1
ATOM 668 O O . ALA A 1 86 ? -14.647 -8.387 -7.030 1.00 92.19 86 ALA A O 1
ATOM 669 N N . ALA A 1 87 ? -16.566 -7.544 -6.226 1.00 94.44 87 ALA A N 1
ATOM 670 C CA . ALA A 1 87 ? -16.811 -6.642 -7.346 1.00 94.44 87 ALA A CA 1
ATOM 671 C C . ALA A 1 87 ? -15.697 -5.594 -7.495 1.00 94.44 87 ALA A C 1
ATOM 673 O O . ALA A 1 87 ? -15.242 -5.349 -8.613 1.00 94.44 87 ALA A O 1
ATOM 674 N N . VAL A 1 88 ? -15.206 -5.024 -6.389 1.00 94.06 88 VAL A N 1
ATOM 675 C 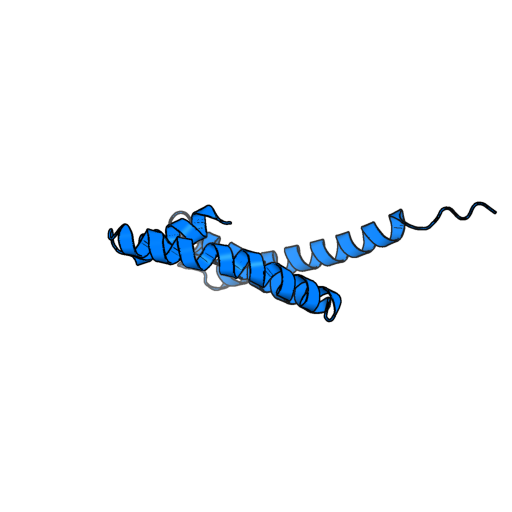CA . VAL A 1 88 ? -14.090 -4.064 -6.402 1.00 94.06 88 VAL A CA 1
ATOM 676 C C . VAL A 1 88 ? -12.803 -4.730 -6.891 1.00 94.06 88 VAL A C 1
ATOM 678 O O . VAL A 1 88 ? -1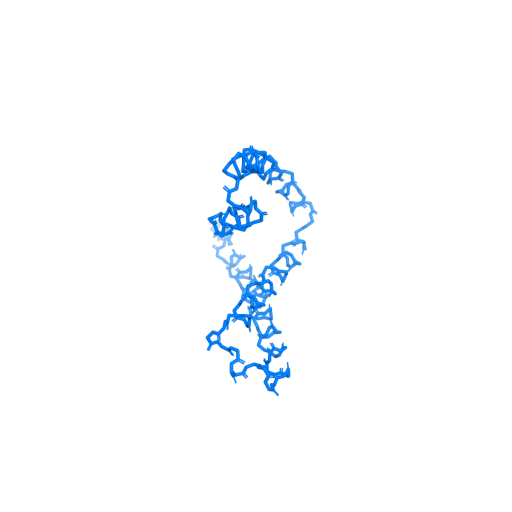2.145 -4.196 -7.784 1.00 94.06 88 VAL A O 1
ATOM 681 N N . ILE A 1 89 ? -12.461 -5.915 -6.376 1.00 94.06 89 ILE A N 1
ATOM 682 C CA . ILE A 1 89 ? -11.265 -6.657 -6.812 1.00 94.06 89 ILE A CA 1
ATOM 683 C C . ILE A 1 89 ? -11.347 -6.983 -8.308 1.00 94.06 89 ILE A C 1
ATOM 685 O O . ILE A 1 89 ? -10.410 -6.694 -9.056 1.00 94.06 89 ILE A O 1
ATOM 689 N N . VAL A 1 90 ? -12.473 -7.539 -8.766 1.00 94.00 90 VAL A N 1
ATOM 690 C CA . VAL A 1 90 ? -12.686 -7.871 -10.183 1.00 94.00 90 VAL A CA 1
ATOM 691 C C . VAL A 1 90 ? -12.628 -6.614 -11.045 1.00 94.00 90 VAL A C 1
ATOM 693 O O . VAL A 1 90 ? -11.971 -6.631 -12.085 1.00 94.00 90 VAL A O 1
ATOM 696 N N . GLY A 1 91 ? -13.243 -5.512 -10.613 1.00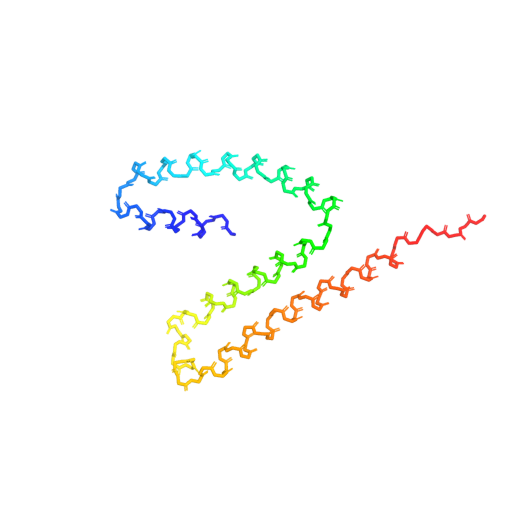 94.12 91 GLY A N 1
ATOM 697 C CA . GLY A 1 91 ? -13.209 -4.232 -11.317 1.00 94.12 91 GLY A CA 1
ATOM 698 C C . GLY A 1 91 ? -11.787 -3.696 -11.486 1.00 94.12 91 GLY A C 1
ATOM 699 O O . GLY A 1 91 ? -11.391 -3.341 -12.598 1.00 94.12 91 GLY A O 1
ATOM 700 N N . VAL A 1 92 ? -10.983 -3.715 -10.417 1.00 93.75 92 VAL A N 1
ATOM 701 C CA . VAL A 1 92 ? -9.579 -3.268 -10.442 1.00 93.75 92 VAL A CA 1
ATOM 702 C C . VAL A 1 92 ? -8.730 -4.149 -11.361 1.00 93.75 92 VAL A C 1
ATOM 704 O O . VAL A 1 92 ? -7.994 -3.626 -12.203 1.00 93.75 92 VAL A O 1
ATOM 707 N N . LEU A 1 93 ? -8.855 -5.475 -11.260 1.00 92.19 93 LEU A N 1
ATOM 708 C CA . LEU A 1 93 ? -8.111 -6.407 -12.113 1.00 92.19 93 LEU A CA 1
ATOM 709 C C . LEU A 1 93 ? -8.512 -6.281 -13.590 1.00 92.19 93 LEU A C 1
ATOM 711 O O . LEU A 1 93 ? -7.642 -6.246 -14.466 1.00 92.19 93 LEU A O 1
ATOM 715 N N . SER A 1 94 ? -9.812 -6.148 -13.867 1.00 91.00 94 SER A N 1
ATOM 716 C CA . SER A 1 94 ? -10.350 -5.963 -15.220 1.00 91.00 94 SER A CA 1
ATOM 717 C C . SER A 1 94 ? -9.838 -4.665 -15.838 1.00 91.00 94 SER A C 1
ATOM 719 O O . SER A 1 94 ? -9.299 -4.679 -16.947 1.00 91.00 94 SER A O 1
ATOM 721 N N . ALA A 1 95 ? -9.920 -3.553 -15.101 1.00 89.56 95 ALA A N 1
ATOM 722 C CA . ALA A 1 95 ? -9.401 -2.257 -15.530 1.00 89.56 95 ALA A CA 1
ATOM 723 C C . ALA A 1 95 ? -7.885 -2.306 -15.792 1.00 89.56 95 ALA A C 1
ATOM 725 O O . ALA A 1 95 ? -7.413 -1.791 -16.810 1.00 89.56 95 ALA A O 1
ATOM 726 N N . GLY A 1 96 ? -7.124 -2.983 -14.925 1.00 86.50 96 GLY A N 1
ATOM 727 C CA . GLY A 1 96 ? -5.689 -3.206 -15.112 1.00 86.50 96 GLY A CA 1
ATOM 728 C C . GLY A 1 96 ? -5.372 -3.989 -16.390 1.00 86.50 96 GLY A C 1
ATOM 729 O O . GLY A 1 96 ? -4.466 -3.621 -17.144 1.00 86.50 96 GLY A O 1
ATOM 730 N N . HIS A 1 97 ? -6.151 -5.031 -16.688 1.00 84.56 97 HIS A N 1
ATOM 731 C CA . HIS A 1 97 ? -5.974 -5.847 -17.889 1.00 84.56 97 HIS A CA 1
ATOM 732 C C . HIS A 1 97 ? -6.367 -5.103 -19.182 1.00 84.56 97 HIS A C 1
ATOM 734 O O . HIS A 1 97 ? -5.655 -5.181 -20.187 1.00 84.56 97 HIS A O 1
ATOM 740 N N . LEU A 1 98 ? -7.460 -4.334 -19.154 1.00 84.19 98 LEU A N 1
ATOM 741 C CA . LEU A 1 98 ? -7.927 -3.502 -20.273 1.00 84.19 98 LEU A CA 1
ATOM 742 C C . LEU A 1 98 ? -6.923 -2.387 -20.605 1.00 84.19 98 LEU A C 1
ATOM 744 O O . LEU A 1 98 ? -6.554 -2.204 -21.767 1.00 84.19 98 LEU A O 1
ATOM 748 N N . LYS A 1 99 ? -6.396 -1.696 -19.587 1.00 78.88 99 LYS A N 1
ATOM 749 C CA . LYS A 1 99 ? -5.399 -0.628 -19.768 1.00 78.88 99 LYS A CA 1
ATOM 750 C C . LYS A 1 99 ? -4.069 -1.161 -20.305 1.00 78.88 99 LYS A C 1
ATOM 752 O O . LYS A 1 99 ? -3.438 -0.509 -21.138 1.00 78.88 99 LYS A O 1
ATOM 757 N N . LYS A 1 100 ? -3.667 -2.371 -19.892 1.00 75.69 100 LYS A N 1
ATOM 758 C CA . LYS A 1 100 ? -2.496 -3.060 -20.456 1.00 75.69 100 LYS A CA 1
ATOM 759 C C . LYS A 1 100 ? -2.651 -3.303 -21.961 1.00 75.69 100 LYS A C 1
ATOM 761 O O . LYS A 1 100 ? -1.702 -3.065 -22.699 1.00 75.69 100 LYS A O 1
ATOM 766 N N . ARG A 1 101 ? -3.838 -3.717 -22.426 1.00 65.12 101 ARG A N 1
ATOM 767 C CA . ARG A 1 101 ? -4.125 -3.890 -23.865 1.00 65.12 101 ARG A CA 1
ATOM 768 C C . ARG A 1 101 ? -4.087 -2.570 -24.640 1.00 65.12 101 ARG A C 1
ATOM 770 O O . ARG A 1 101 ? -3.553 -2.526 -25.746 1.00 65.12 101 ARG A O 1
ATOM 777 N N . TRP A 1 102 ? -4.594 -1.487 -24.056 1.00 59.75 102 TRP A N 1
ATOM 778 C CA . TRP A 1 102 ? -4.617 -0.181 -24.723 1.00 59.75 102 TRP A CA 1
ATOM 779 C C . TRP A 1 102 ? -3.224 0.422 -24.936 1.00 59.75 102 TRP A C 1
ATOM 781 O O . TRP A 1 102 ? -2.945 0.955 -26.008 1.00 59.75 102 TRP A O 1
ATOM 791 N N . ASN A 1 103 ? -2.316 0.270 -23.969 1.00 60.28 103 ASN A N 1
ATOM 792 C CA . ASN A 1 103 ? -0.953 0.791 -24.101 1.00 60.28 103 ASN A CA 1
ATOM 793 C C . ASN A 1 103 ? -0.086 0.031 -25.120 1.00 60.28 103 ASN A C 1
ATOM 795 O O . ASN A 1 103 ? 0.860 0.613 -25.640 1.00 60.28 103 ASN A O 1
ATOM 799 N N . ILE A 1 104 ? -0.399 -1.230 -25.436 1.00 57.88 104 ILE A N 1
ATOM 800 C CA . ILE A 1 104 ? 0.330 -1.997 -26.463 1.00 57.88 104 ILE A CA 1
ATOM 801 C C . ILE A 1 104 ? -0.046 -1.522 -27.876 1.00 57.88 104 ILE A C 1
ATOM 803 O O . ILE A 1 104 ? 0.807 -1.476 -28.753 1.00 57.88 104 ILE A O 1
ATOM 807 N N . THR A 1 105 ? -1.297 -1.102 -28.092 1.00 55.94 105 THR A N 1
ATOM 808 C CA . THR A 1 105 ? -1.790 -0.731 -29.434 1.00 55.94 105 THR A CA 1
ATOM 809 C C . THR A 1 105 ? -1.349 0.677 -29.858 1.00 55.94 105 THR A C 1
ATOM 811 O O . THR A 1 105 ? -1.236 0.956 -31.044 1.00 55.94 105 THR A O 1
ATOM 814 N N . ARG A 1 106 ? -1.059 1.572 -28.901 1.00 55.88 106 ARG A N 1
ATOM 815 C CA . ARG A 1 106 ? -0.668 2.969 -29.176 1.00 55.88 106 ARG A CA 1
ATOM 816 C C . ARG A 1 106 ? 0.835 3.176 -29.430 1.00 55.88 106 ARG A C 1
ATOM 818 O O . ARG A 1 106 ? 1.211 4.233 -29.912 1.00 55.88 106 ARG A O 1
ATOM 825 N N . ASN A 1 107 ? 1.672 2.183 -29.118 1.00 55.72 107 ASN A N 1
ATOM 826 C CA . ASN A 1 107 ? 3.129 2.223 -29.308 1.00 55.72 107 ASN A CA 1
ATOM 827 C C . ASN A 1 107 ? 3.606 1.333 -30.469 1.00 55.72 107 ASN A C 1
ATOM 829 O O . ASN A 1 107 ? 4.780 0.966 -30.506 1.00 55.72 107 ASN A O 1
ATOM 833 N N . ALA A 1 108 ? 2.723 0.953 -31.399 1.00 58.12 108 ALA A N 1
ATOM 834 C CA . ALA A 1 108 ? 3.190 0.380 -32.655 1.00 58.12 108 ALA A CA 1
ATOM 835 C C . ALA A 1 108 ? 4.104 1.427 -33.324 1.00 58.12 108 ALA A C 1
ATOM 837 O O . ALA A 1 108 ? 3.638 2.550 -33.529 1.00 58.12 108 ALA A O 1
ATOM 838 N N . PRO A 1 109 ? 5.394 1.127 -33.586 1.00 58.31 109 PRO A N 1
ATOM 839 C CA . PRO A 1 109 ? 6.214 2.013 -34.392 1.00 58.31 109 PRO A CA 1
ATOM 840 C C . PRO A 1 109 ? 5.498 2.138 -35.726 1.00 58.31 109 PRO A C 1
ATOM 842 O O . PRO A 1 109 ? 5.179 1.125 -36.351 1.00 58.31 109 PRO A O 1
ATOM 845 N N . ASP A 1 110 ? 5.160 3.374 -36.078 1.00 63.28 110 ASP A N 1
ATOM 846 C CA . ASP A 1 110 ? 4.520 3.675 -37.342 1.00 63.28 110 ASP A CA 1
ATOM 847 C C . ASP A 1 110 ? 5.386 3.050 -38.434 1.00 63.28 110 ASP A C 1
ATOM 849 O O . ASP A 1 110 ? 6.584 3.330 -38.545 1.00 63.28 110 ASP A O 1
ATOM 853 N N . GLY A 1 111 ? 4.809 2.079 -39.134 1.00 63.84 111 GLY A N 1
ATOM 854 C CA . GLY A 1 111 ? 5.459 1.386 -40.226 1.00 63.84 111 GLY A CA 1
ATOM 855 C C . GLY A 1 111 ? 5.501 2.320 -41.420 1.00 63.84 111 GLY A C 1
ATOM 856 O O . GLY A 1 111 ? 4.747 2.127 -42.366 1.00 63.84 111 GLY A O 1
ATOM 857 N N . SER A 1 112 ? 6.362 3.332 -41.371 1.00 52.84 112 SER A N 1
ATOM 858 C CA . SER A 1 112 ? 6.750 4.106 -42.542 1.00 52.84 112 SER A CA 1
ATOM 859 C C . SER A 1 112 ? 8.083 3.560 -43.047 1.00 52.84 112 SER A C 1
ATOM 861 O O . SER A 1 112 ? 9.145 3.877 -42.502 1.00 52.84 112 SER A O 1
ATOM 863 N N . LEU A 1 113 ? 7.970 2.674 -44.041 1.00 55.62 113 LEU A N 1
ATOM 864 C CA . LEU A 1 113 ? 9.000 2.425 -45.050 1.00 55.62 113 LEU A CA 1
ATOM 865 C C . LEU A 1 113 ? 9.389 3.736 -45.743 1.00 55.62 113 LEU A C 1
ATOM 867 O O . LEU A 1 113 ? 8.473 4.562 -45.964 1.00 55.62 113 LEU A O 1
#

pLDDT: mean 82.56, std 12.56, range [50.53, 94.75]

Radius of gyration: 19.84 Å; chains: 1; bounding box: 42×23×68 Å

Secondary structure (DSSP, 8-state):
-HHHHHHHHHHHTTT-HHHHHHHHHHHHHHHHHHHHHHHHHHHH-TTHHHHHHHHHHHHHHHHHHHSTTTHHHHSS-HHHHHHHHHHHHHHHHHHHHHHHHHHHHTT------

Foldseek 3Di:
DVVVVLVVQVVVCPPPVVSSCVVCVVVPVCCVVVVVVVVVVCVVPVVVVLVVQLVVLLVVLVVVCPPPVCCVVCVVCVPVSVVSSVCSSCVRSVVVVVVVVVVVVVPDPPPDD

Sequence (113 aa):
MGLDNVIAVAGAAKHNILLVTLGLLISVPIVVWGSTLFIKLINRFPWIIYVGSAVLAYTASSMITEEKHFAGYFEGHLIIKYLFIAAVIVGVLSAGHLKKRWNITRNAPDGSL